Protein AF-D0NFK5-F1 (afdb_monomer_lite)

Organism: Phytophthora infestans (strain T30-4) (NCBI:txid403677)

Secondary structure (DSSP, 8-state):
--HHHHHHHHHHHHHHHHHHHHHHHHTT----TTTT---HHHHHHHHHHHHHHHHHHHHHHHHHHH--

pLDDT: mean 87.78, std 11.1, range [50.78, 97.75]

Sequence (68 aa):
MDAGIIASFKMAYRRKQLRWVYDKIKNGVEADSTVCAVDQLEAMQWSNGIWNELKEARSKIRLRYIQM

Structure (mmCIF, N/CA/C/O backbone):
data_AF-D0NFK5-F1
#
_entry.id   AF-D0NFK5-F1
#
loop_
_atom_site.group_PDB
_atom_site.id
_atom_site.type_symbol
_atom_site.label_atom_id
_atom_site.label_alt_id
_atom_site.label_comp_id
_atom_site.label_asym_id
_atom_site.label_entity_id
_atom_site.label_seq_id
_at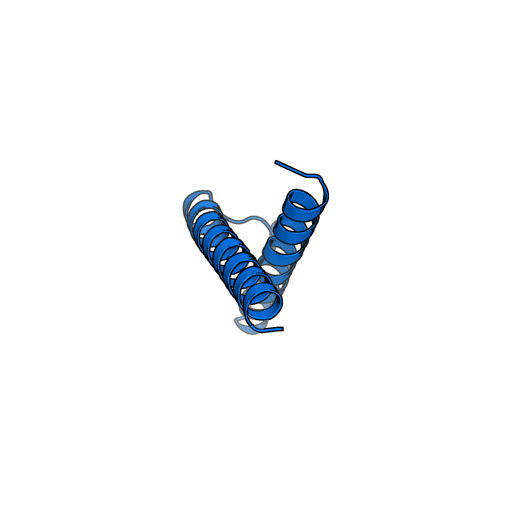om_site.pdbx_PDB_ins_code
_atom_site.Cartn_x
_atom_site.Cartn_y
_atom_site.Cartn_z
_atom_site.occupancy
_atom_site.B_iso_or_equiv
_atom_site.auth_seq_id
_atom_site.auth_comp_id
_atom_site.auth_asym_id
_atom_site.auth_ato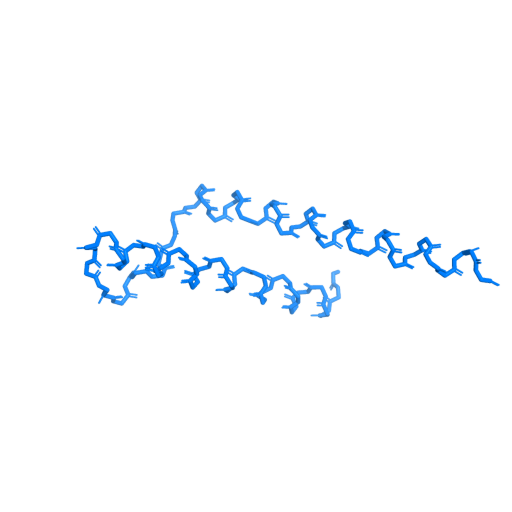m_id
_atom_site.pdbx_PDB_model_num
ATOM 1 N N . MET A 1 1 ? 8.067 4.033 -18.453 1.00 74.56 1 MET A N 1
ATOM 2 C CA . MET A 1 1 ? 7.667 3.093 -17.385 1.00 74.56 1 MET A CA 1
ATOM 3 C C . MET A 1 1 ? 7.140 1.851 -18.081 1.00 74.56 1 MET A C 1
ATOM 5 O O . MET A 1 1 ? 6.222 2.005 -18.875 1.00 74.56 1 MET A O 1
ATOM 9 N N . ASP A 1 2 ? 7.766 0.682 -17.918 1.00 90.44 2 ASP A N 1
ATOM 10 C CA . ASP A 1 2 ? 7.321 -0.532 -18.618 1.00 90.44 2 ASP A CA 1
ATOM 11 C C . ASP A 1 2 ? 6.141 -1.213 -17.904 1.00 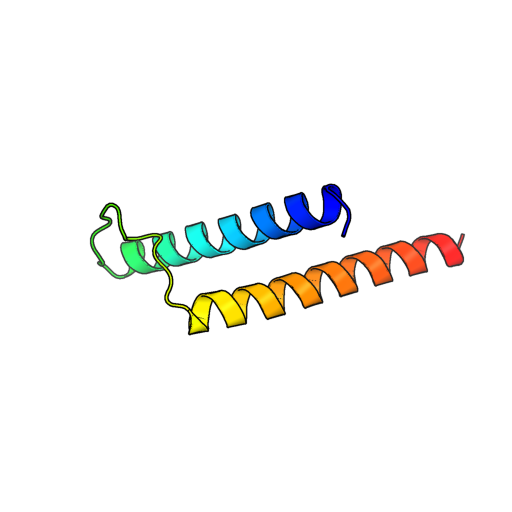90.44 2 ASP A C 1
ATOM 13 O O . ASP A 1 2 ? 5.887 -0.992 -16.714 1.00 90.44 2 ASP A O 1
ATOM 17 N N . ALA A 1 3 ? 5.415 -2.049 -18.649 1.00 91.44 3 ALA A N 1
ATOM 18 C CA . ALA A 1 3 ? 4.243 -2.764 -18.152 1.00 91.44 3 ALA A CA 1
ATOM 19 C C . ALA A 1 3 ? 4.568 -3.708 -16.979 1.00 91.44 3 ALA A C 1
ATOM 21 O O . ALA A 1 3 ? 3.733 -3.881 -16.091 1.00 91.44 3 ALA A O 1
ATOM 22 N N . GLY A 1 4 ? 5.781 -4.268 -16.928 1.00 91.56 4 GLY A N 1
ATOM 23 C CA . GLY A 1 4 ? 6.231 -5.141 -15.845 1.00 91.56 4 GLY A CA 1
ATOM 24 C C . GLY A 1 4 ? 6.419 -4.384 -14.530 1.00 91.56 4 GLY A C 1
ATOM 25 O O . GLY A 1 4 ? 5.967 -4.850 -13.480 1.00 91.56 4 GLY A O 1
ATOM 26 N N . ILE A 1 5 ? 6.998 -3.180 -14.576 1.00 91.25 5 ILE A N 1
ATOM 27 C CA . ILE A 1 5 ? 7.097 -2.289 -13.410 1.00 91.25 5 ILE A CA 1
ATOM 28 C C . ILE A 1 5 ? 5.702 -1.900 -12.905 1.00 91.25 5 ILE A C 1
ATOM 30 O O . ILE A 1 5 ? 5.452 -1.966 -11.701 1.00 91.25 5 ILE A O 1
ATOM 34 N N . ILE A 1 6 ? 4.772 -1.546 -13.801 1.00 94.19 6 ILE A N 1
ATOM 35 C CA . ILE A 1 6 ? 3.392 -1.189 -13.422 1.00 94.19 6 ILE A CA 1
ATOM 36 C C . ILE A 1 6 ? 2.676 -2.378 -12.769 1.00 94.19 6 ILE A C 1
ATOM 38 O O . ILE A 1 6 ? 2.036 -2.217 -11.729 1.00 94.19 6 ILE A O 1
ATOM 42 N N . ALA A 1 7 ? 2.791 -3.575 -13.349 1.00 95.81 7 ALA A N 1
ATOM 43 C CA . ALA A 1 7 ? 2.193 -4.787 -12.795 1.00 95.81 7 ALA A CA 1
ATOM 44 C C . ALA A 1 7 ? 2.764 -5.112 -11.405 1.00 95.81 7 ALA A C 1
ATOM 46 O O . ALA A 1 7 ? 2.008 -5.358 -10.464 1.00 95.81 7 ALA A O 1
ATOM 47 N N . SER A 1 8 ? 4.088 -5.027 -11.253 1.00 95.00 8 SER A N 1
ATOM 48 C CA . SER A 1 8 ? 4.784 -5.270 -9.983 1.00 95.00 8 SER A CA 1
ATOM 49 C C . SER A 1 8 ? 4.346 -4.286 -8.900 1.00 95.00 8 SER A C 1
ATOM 51 O O . SER A 1 8 ? 4.058 -4.688 -7.771 1.00 95.00 8 SER A O 1
ATOM 53 N N . PHE A 1 9 ? 4.219 -3.008 -9.262 1.00 95.94 9 PHE A N 1
ATOM 54 C CA . PHE A 1 9 ? 3.720 -1.969 -8.371 1.00 95.94 9 PHE A CA 1
ATOM 55 C C . PHE A 1 9 ? 2.286 -2.262 -7.911 1.00 95.94 9 PHE A C 1
ATOM 57 O O . PHE A 1 9 ? 2.022 -2.303 -6.710 1.00 95.94 9 PHE A O 1
ATOM 64 N N . LYS A 1 10 ? 1.365 -2.542 -8.848 1.00 95.94 10 LYS A N 1
ATOM 65 C CA . LYS A 1 10 ? -0.039 -2.866 -8.530 1.00 95.94 10 LYS A CA 1
ATOM 66 C C . LYS A 1 10 ? -0.152 -4.081 -7.605 1.00 95.94 10 LYS A C 1
ATOM 68 O O . LYS A 1 10 ? -0.925 -4.056 -6.650 1.00 95.94 10 LYS A O 1
ATOM 73 N N . MET A 1 11 ? 0.644 -5.122 -7.848 1.00 96.69 11 MET A N 1
ATOM 74 C CA . MET A 1 11 ? 0.675 -6.322 -7.007 1.00 96.69 11 MET A CA 1
ATOM 75 C C . MET A 1 11 ? 1.199 -6.043 -5.594 1.00 96.69 11 MET A C 1
ATOM 77 O O . MET A 1 11 ? 0.668 -6.575 -4.619 1.00 96.69 11 MET A O 1
ATOM 81 N N . ALA A 1 12 ? 2.242 -5.223 -5.454 1.00 97.06 12 ALA A N 1
ATOM 82 C CA . ALA A 1 12 ? 2.760 -4.828 -4.145 1.00 97.06 12 ALA A CA 1
ATOM 83 C C . ALA A 1 12 ? 1.747 -3.970 -3.369 1.00 97.06 12 ALA A C 1
ATOM 85 O O . ALA A 1 12 ? 1.489 -4.229 -2.193 1.00 97.06 12 ALA A O 1
ATOM 86 N N . TYR A 1 13 ? 1.103 -3.018 -4.046 1.00 97.00 13 TYR A N 1
ATOM 87 C CA . TYR A 1 13 ? 0.077 -2.167 -3.449 1.00 97.00 13 TYR A CA 1
ATOM 88 C C . TYR A 1 13 ? -1.124 -2.988 -2.966 1.00 97.00 13 TYR A C 1
ATOM 90 O O . TYR A 1 13 ? -1.565 -2.842 -1.826 1.00 97.00 13 TYR A O 1
ATOM 98 N N . ARG A 1 14 ? -1.598 -3.940 -3.783 1.00 95.44 14 ARG A N 1
ATOM 99 C CA . ARG A 1 14 ? -2.705 -4.828 -3.406 1.00 95.44 14 ARG A CA 1
ATOM 100 C C . ARG A 1 14 ? -2.383 -5.677 -2.176 1.00 95.44 14 ARG A C 1
ATOM 102 O O . ARG A 1 14 ? -3.249 -5.866 -1.328 1.00 95.44 14 ARG A O 1
ATOM 109 N N . ARG A 1 15 ? -1.141 -6.156 -2.039 1.00 96.06 15 ARG A N 1
ATOM 110 C CA . ARG A 1 15 ? -0.700 -6.887 -0.838 1.00 96.06 15 ARG A CA 1
ATOM 111 C C . ARG A 1 15 ? -0.768 -6.024 0.422 1.00 96.06 15 ARG A C 1
ATOM 113 O O . ARG A 1 15 ? -1.232 -6.517 1.449 1.00 96.06 15 ARG A O 1
ATOM 120 N N . LYS A 1 16 ? -0.363 -4.751 0.343 1.00 95.56 16 LYS A N 1
ATOM 121 C CA . LYS A 1 16 ? -0.496 -3.808 1.467 1.00 95.56 16 LYS A CA 1
ATOM 122 C C . LYS A 1 16 ? -1.963 -3.556 1.821 1.00 95.56 16 LYS A C 1
ATOM 124 O O . LYS A 1 16 ? -2.306 -3.685 2.990 1.00 95.56 16 LYS A O 1
ATOM 129 N N . GLN A 1 17 ? -2.837 -3.336 0.833 1.00 94.62 17 GLN A N 1
ATOM 130 C CA . GLN A 1 17 ? -4.283 -3.199 1.073 1.00 94.62 17 GLN A CA 1
ATOM 131 C C . GLN A 1 17 ? -4.869 -4.405 1.814 1.00 94.62 17 GLN A C 1
ATOM 133 O O . GLN A 1 17 ? -5.576 -4.232 2.798 1.00 94.62 17 GLN A O 1
ATOM 138 N N . LEU A 1 18 ? -4.562 -5.629 1.372 1.00 94.00 18 LEU A N 1
ATOM 139 C CA . LEU A 1 18 ? -5.082 -6.841 2.012 1.00 94.00 18 LEU A CA 1
ATOM 140 C C . LEU A 1 18 ? -4.579 -6.999 3.449 1.00 94.00 18 LEU A C 1
ATOM 142 O O . LEU A 1 18 ? -5.360 -7.352 4.328 1.00 94.00 18 LEU A O 1
ATOM 146 N N . ARG A 1 19 ? -3.293 -6.713 3.699 1.00 94.38 19 ARG A N 1
ATOM 147 C CA . ARG A 1 19 ? -2.729 -6.724 5.056 1.00 94.38 19 ARG A CA 1
ATOM 148 C C . ARG A 1 19 ? -3.427 -5.700 5.947 1.00 94.38 19 ARG A C 1
ATOM 150 O O . ARG A 1 19 ? -3.838 -6.040 7.046 1.00 94.38 19 ARG A O 1
ATOM 157 N N . TRP A 1 20 ? -3.596 -4.484 5.446 1.00 93.69 20 TRP A N 1
ATOM 158 C CA . TRP A 1 20 ? -4.225 -3.392 6.176 1.00 93.69 20 TRP A CA 1
ATOM 159 C C . TRP A 1 20 ? -5.686 -3.685 6.534 1.00 93.69 20 TRP A C 1
ATOM 161 O O . TRP A 1 20 ? -6.094 -3.507 7.678 1.00 93.69 20 TRP A O 1
ATOM 171 N N . VAL A 1 21 ? -6.459 -4.212 5.579 1.00 92.19 21 VAL A N 1
ATOM 172 C CA . VAL A 1 21 ? -7.839 -4.671 5.806 1.00 92.19 21 VAL A CA 1
ATOM 173 C C . VAL A 1 21 ? -7.880 -5.787 6.844 1.00 92.19 21 VAL A C 1
ATOM 175 O O . VAL A 1 21 ? -8.696 -5.744 7.759 1.00 92.19 21 VAL A O 1
ATOM 178 N N . TYR A 1 22 ? -6.989 -6.772 6.725 1.00 93.06 22 TYR A N 1
ATOM 179 C CA . TYR A 1 22 ? -6.892 -7.862 7.690 1.00 93.06 22 TYR A CA 1
ATOM 180 C C . TYR A 1 22 ? -6.633 -7.338 9.109 1.00 93.06 22 TYR A C 1
ATOM 182 O O . TYR A 1 22 ? -7.315 -7.752 10.044 1.00 93.06 22 TYR A O 1
ATOM 190 N N . ASP A 1 23 ? -5.697 -6.401 9.269 1.00 92.44 23 ASP A N 1
ATOM 191 C CA . ASP A 1 23 ? -5.368 -5.826 10.574 1.00 92.44 23 ASP A CA 1
ATOM 192 C C . ASP A 1 23 ? -6.544 -5.017 11.146 1.00 92.44 23 ASP A C 1
ATOM 194 O O . ASP A 1 23 ? -6.827 -5.107 12.339 1.00 92.44 23 ASP A O 1
ATOM 198 N N . LYS A 1 24 ? -7.295 -4.291 10.309 1.00 89.94 24 LYS A N 1
ATOM 199 C CA . LYS A 1 24 ? -8.534 -3.610 10.720 1.00 89.94 24 LYS A CA 1
ATOM 200 C C . LYS A 1 24 ? -9.590 -4.581 11.244 1.00 89.94 24 LYS A C 1
ATOM 202 O O . LYS A 1 24 ? -10.091 -4.390 12.349 1.00 89.94 24 LYS A O 1
ATOM 207 N N . ILE A 1 25 ? -9.882 -5.636 10.482 1.00 91.38 25 ILE A N 1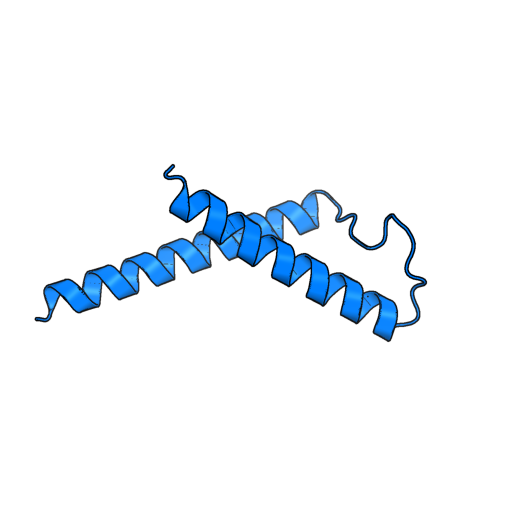
ATOM 208 C CA . ILE A 1 25 ? -10.866 -6.661 10.865 1.00 91.38 25 ILE A CA 1
ATOM 209 C C . ILE A 1 25 ? -10.440 -7.344 12.165 1.00 91.38 25 ILE A C 1
ATOM 211 O O . ILE A 1 25 ? -11.244 -7.509 13.080 1.00 91.38 25 ILE A O 1
ATOM 215 N N . LYS A 1 26 ? -9.153 -7.687 12.284 1.00 93.06 26 LYS A N 1
ATOM 216 C CA . LYS A 1 26 ? -8.584 -8.279 13.499 1.00 93.06 26 LYS A CA 1
ATOM 217 C C . LYS A 1 26 ? -8.768 -7.382 14.730 1.00 93.06 26 LYS A C 1
ATOM 219 O O . LYS A 1 26 ? -8.941 -7.901 15.827 1.00 93.06 26 LYS A O 1
ATOM 224 N N .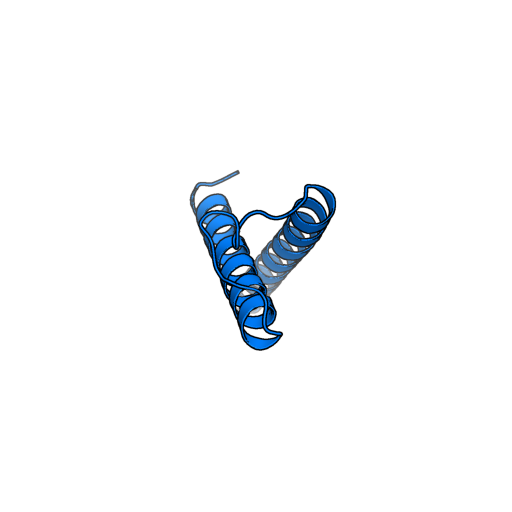 ASN A 1 27 ? -8.746 -6.063 14.552 1.00 92.00 27 ASN A N 1
ATOM 225 C CA . ASN A 1 27 ? -8.943 -5.079 15.617 1.00 92.00 27 ASN A CA 1
ATOM 226 C C . ASN A 1 27 ? -10.422 -4.703 15.843 1.00 92.00 27 ASN A C 1
ATOM 228 O O . ASN A 1 27 ? -10.700 -3.733 16.542 1.00 92.00 27 ASN A O 1
ATOM 232 N N . GLY A 1 28 ? -11.367 -5.458 15.274 1.00 89.19 28 GLY A N 1
ATOM 233 C CA . GLY A 1 28 ? -12.801 -5.278 15.511 1.00 89.19 28 GLY A CA 1
ATOM 234 C C . GLY A 1 28 ? -13.472 -4.219 14.636 1.00 89.19 28 GLY A C 1
ATOM 235 O O . GLY A 1 28 ? -14.604 -3.839 14.917 1.00 89.19 28 GLY A O 1
ATOM 236 N N . VAL A 1 29 ? -12.808 -3.739 13.580 1.00 88.88 29 VAL A N 1
ATOM 237 C CA . VAL A 1 29 ? -13.443 -2.868 12.581 1.00 88.88 29 VAL A CA 1
ATOM 238 C C . VAL A 1 29 ? -14.293 -3.725 11.644 1.00 88.88 29 VAL A C 1
ATOM 240 O O . VAL A 1 29 ? -13.786 -4.675 11.045 1.00 88.88 29 VAL A O 1
ATOM 243 N N . GLU A 1 30 ? -15.572 -3.382 11.485 1.00 84.50 30 GLU A N 1
ATOM 244 C CA . GLU A 1 30 ? -16.450 -4.061 10.530 1.00 84.50 30 GLU A CA 1
ATOM 245 C C . GLU A 1 30 ? -15.964 -3.856 9.089 1.00 84.50 30 GLU A C 1
ATOM 247 O O . GLU A 1 30 ? -15.594 -2.756 8.673 1.00 84.50 30 GLU A O 1
ATOM 252 N N . ALA A 1 31 ? -15.948 -4.943 8.319 1.00 80.19 31 ALA A N 1
ATOM 253 C CA . ALA A 1 31 ? -15.591 -4.899 6.911 1.00 80.19 31 ALA A CA 1
ATOM 254 C C . ALA A 1 31 ? -16.812 -4.517 6.074 1.00 80.19 31 ALA A C 1
ATOM 256 O O . ALA A 1 31 ? -17.715 -5.329 5.878 1.00 80.19 31 ALA A O 1
ATOM 257 N N . ASP A 1 32 ? -16.807 -3.305 5.534 1.00 84.38 32 ASP A N 1
ATOM 258 C CA . ASP A 1 32 ? -17.766 -2.862 4.529 1.00 84.38 32 ASP A CA 1
ATOM 259 C C . ASP A 1 32 ? -17.097 -2.717 3.146 1.00 84.38 32 ASP A C 1
ATOM 261 O O . ASP A 1 32 ? -15.920 -3.033 2.941 1.00 84.38 32 ASP A O 1
ATOM 265 N N . SER A 1 33 ? -17.847 -2.210 2.166 1.00 79.62 33 SER A N 1
ATOM 266 C CA . SER A 1 33 ? -17.324 -1.950 0.816 1.00 79.62 33 SER A CA 1
ATOM 267 C C . SER A 1 33 ? -16.173 -0.927 0.772 1.00 79.62 33 SER A C 1
ATOM 269 O O . SER A 1 33 ? -15.417 -0.891 -0.202 1.00 79.62 33 SER A O 1
ATOM 271 N N . THR A 1 34 ? -16.000 -0.129 1.829 1.00 83.25 34 THR A N 1
ATOM 272 C CA . THR A 1 34 ? -14.970 0.906 1.963 1.00 83.25 34 THR A CA 1
ATOM 273 C C . THR A 1 34 ? -13.778 0.452 2.801 1.00 83.25 34 THR A C 1
ATOM 275 O O . THR A 1 34 ? -12.810 1.193 2.931 1.00 83.25 34 THR A O 1
ATOM 278 N N . VAL A 1 35 ? -13.758 -0.791 3.295 1.00 81.75 35 VAL A N 1
ATOM 279 C CA . VAL A 1 35 ? -12.663 -1.299 4.137 1.00 81.75 35 VAL A CA 1
ATOM 280 C C . VAL A 1 35 ? -11.294 -1.225 3.443 1.00 81.75 35 VAL A C 1
ATOM 282 O O . VAL A 1 35 ? -10.272 -1.079 4.107 1.00 81.75 35 VAL A O 1
ATOM 285 N N . CYS A 1 36 ? -11.267 -1.277 2.103 1.00 79.44 36 CYS A N 1
ATOM 286 C CA . CYS A 1 36 ? -10.068 -1.101 1.272 1.00 79.44 36 CYS A CA 1
ATOM 287 C C . CYS A 1 36 ? -9.744 0.365 0.925 1.00 79.44 36 CYS A C 1
ATOM 289 O O . CYS A 1 36 ? -8.729 0.603 0.266 1.00 79.44 36 CYS A O 1
ATOM 291 N N . ALA A 1 37 ? -10.605 1.323 1.272 1.00 86.69 37 ALA A N 1
ATOM 292 C CA . ALA A 1 37 ? -10.398 2.739 1.001 1.00 86.69 37 ALA A CA 1
ATOM 293 C C . ALA A 1 37 ? -9.309 3.263 1.931 1.00 86.69 37 ALA A C 1
ATOM 295 O O . ALA A 1 37 ? -9.444 3.204 3.148 1.00 86.69 37 ALA A O 1
ATOM 296 N N . VAL A 1 38 ? -8.225 3.748 1.339 1.00 89.06 38 VAL A N 1
ATOM 297 C CA . VAL A 1 38 ? -7.052 4.281 2.030 1.00 89.06 38 VAL A CA 1
ATOM 298 C C . VAL A 1 38 ? -7.043 5.788 1.799 1.00 89.06 38 VAL A C 1
ATOM 300 O O . VAL A 1 38 ? -7.326 6.227 0.681 1.00 89.06 38 VAL A O 1
ATOM 303 N N . ASP A 1 39 ? -6.745 6.582 2.827 1.00 92.19 39 ASP A N 1
ATOM 304 C CA . ASP A 1 39 ? -6.593 8.022 2.636 1.00 92.19 39 ASP A CA 1
ATOM 305 C C . ASP A 1 39 ? -5.367 8.347 1.763 1.00 92.19 39 ASP A C 1
ATOM 307 O O . ASP A 1 39 ? -4.484 7.519 1.514 1.00 92.19 39 ASP A O 1
ATOM 311 N N . GLN A 1 40 ? -5.326 9.575 1.250 1.00 93.75 40 GLN A N 1
ATOM 312 C CA . GLN A 1 40 ? -4.296 9.981 0.300 1.00 93.75 40 GLN A CA 1
ATOM 313 C C . GLN A 1 40 ? -2.885 9.952 0.905 1.00 93.75 40 GLN A C 1
ATOM 315 O O . GLN A 1 40 ? -1.935 9.625 0.190 1.00 93.75 40 GLN A O 1
ATOM 320 N N . LEU A 1 41 ? -2.729 10.269 2.194 1.00 96.50 41 LEU A N 1
ATOM 321 C CA . LEU A 1 41 ? -1.421 10.301 2.842 1.00 96.50 41 LEU A CA 1
ATOM 322 C C . LEU A 1 41 ? -0.851 8.887 2.946 1.00 96.50 41 LEU A C 1
ATOM 324 O O . LEU A 1 41 ? 0.276 8.643 2.509 1.00 96.50 41 LEU A O 1
ATOM 328 N N . GLU A 1 42 ? -1.646 7.948 3.447 1.00 95.00 42 GLU A N 1
ATOM 329 C CA . GLU A 1 42 ? -1.258 6.545 3.571 1.00 95.00 42 GLU A CA 1
ATOM 330 C C . GLU A 1 42 ? -0.974 5.934 2.183 1.00 95.00 42 GLU A C 1
ATOM 332 O O . GLU A 1 42 ? 0.052 5.277 1.966 1.00 95.00 42 GLU A O 1
ATOM 337 N N . ALA A 1 43 ? -1.803 6.247 1.179 1.00 96.00 43 ALA A N 1
ATOM 338 C CA . ALA A 1 43 ? -1.575 5.818 -0.200 1.00 96.00 43 ALA A CA 1
ATOM 339 C C . ALA A 1 43 ? -0.248 6.347 -0.776 1.00 96.00 43 ALA A C 1
ATOM 341 O O . ALA A 1 43 ? 0.464 5.610 -1.473 1.00 96.00 43 ALA A O 1
ATOM 342 N N . MET A 1 44 ? 0.114 7.601 -0.484 1.00 97.75 44 MET A N 1
ATOM 343 C CA . MET A 1 44 ? 1.386 8.196 -0.904 1.00 97.75 44 MET A CA 1
ATOM 344 C C . MET A 1 44 ? 2.577 7.549 -0.195 1.00 97.75 44 MET A C 1
ATOM 346 O O . MET A 1 44 ? 3.574 7.226 -0.849 1.00 97.75 44 MET A O 1
ATOM 350 N N . GLN A 1 45 ? 2.469 7.298 1.111 1.00 97.50 45 GLN A N 1
ATOM 351 C CA . GLN A 1 45 ? 3.513 6.620 1.881 1.00 97.50 45 GLN A CA 1
ATOM 352 C C . GLN A 1 45 ? 3.783 5.214 1.336 1.00 97.50 45 GLN A C 1
ATOM 354 O O . GLN A 1 45 ? 4.936 4.851 1.080 1.00 97.50 45 GLN A O 1
ATOM 359 N N . TRP A 1 46 ? 2.729 4.440 1.064 1.00 97.69 46 TRP A N 1
ATOM 360 C CA . TRP A 1 46 ? 2.862 3.113 0.463 1.00 97.69 46 TRP A CA 1
ATOM 361 C C . TRP A 1 46 ? 3.484 3.171 -0.924 1.00 97.69 46 TRP A C 1
ATOM 363 O O . TRP A 1 46 ? 4.357 2.361 -1.235 1.00 97.69 46 TRP A O 1
ATOM 373 N N . SER A 1 47 ? 3.060 4.133 -1.742 1.00 96.81 47 SER A N 1
ATOM 374 C CA . SER A 1 47 ? 3.580 4.310 -3.097 1.00 96.81 47 SER A CA 1
ATOM 375 C C . SER A 1 47 ? 5.082 4.589 -3.091 1.00 96.81 47 SER A C 1
ATOM 377 O O . SER A 1 47 ? 5.823 3.970 -3.856 1.00 96.81 47 SER A O 1
ATOM 379 N N . ASN A 1 48 ? 5.545 5.461 -2.191 1.00 97.69 48 ASN A N 1
ATOM 380 C CA . ASN A 1 48 ? 6.965 5.767 -2.045 1.00 97.69 48 ASN A CA 1
ATOM 381 C C . ASN A 1 48 ? 7.769 4.541 -1.576 1.00 97.69 48 ASN A C 1
ATOM 383 O O . ASN A 1 48 ? 8.811 4.228 -2.151 1.00 97.69 48 ASN A O 1
ATOM 387 N N . GLY A 1 49 ? 7.258 3.803 -0.584 1.00 97.50 49 GLY A N 1
ATOM 388 C CA . GLY A 1 49 ? 7.894 2.576 -0.093 1.00 97.50 49 GLY A CA 1
ATOM 389 C C . GLY A 1 49 ? 8.036 1.508 -1.181 1.00 97.50 49 GLY A C 1
ATOM 390 O O . GLY A 1 49 ? 9.137 1.028 -1.438 1.00 97.50 49 GLY A O 1
ATOM 391 N N . ILE A 1 50 ? 6.946 1.206 -1.896 1.00 96.75 50 ILE A N 1
ATOM 392 C CA . ILE A 1 50 ? 6.942 0.223 -2.994 1.00 96.75 50 ILE A CA 1
ATOM 393 C C . ILE A 1 50 ? 7.923 0.632 -4.096 1.00 96.75 50 ILE A C 1
ATOM 395 O O . ILE A 1 50 ? 8.638 -0.209 -4.642 1.00 96.75 50 ILE A O 1
ATOM 399 N N . TRP A 1 51 ? 7.976 1.919 -4.440 1.00 95.38 51 TRP A N 1
ATOM 400 C CA . TRP A 1 51 ? 8.893 2.406 -5.466 1.00 95.38 51 TRP A CA 1
ATOM 401 C C . TRP A 1 51 ? 10.364 2.196 -5.087 1.00 95.38 51 TRP A C 1
ATOM 403 O O . TRP A 1 51 ? 11.161 1.775 -5.931 1.00 95.38 51 TRP A O 1
ATOM 413 N N . ASN A 1 52 ? 10.718 2.434 -3.824 1.00 95.31 52 ASN A N 1
ATOM 414 C CA . ASN A 1 52 ? 12.070 2.197 -3.322 1.00 95.31 52 ASN A CA 1
ATOM 415 C C . ASN A 1 52 ? 12.413 0.699 -3.302 1.00 95.31 52 ASN A C 1
ATOM 417 O O . ASN A 1 52 ? 13.463 0.317 -3.818 1.00 95.31 52 ASN A O 1
ATOM 421 N N . GLU A 1 53 ? 11.499 -0.158 -2.838 1.00 93.81 53 GLU A N 1
ATOM 422 C CA . GLU A 1 53 ? 11.673 -1.620 -2.857 1.00 93.81 53 GLU A CA 1
ATOM 423 C C . GLU A 1 53 ? 11.919 -2.153 -4.282 1.00 93.81 53 GLU A C 1
ATOM 425 O O . GLU A 1 53 ? 12.822 -2.961 -4.515 1.00 93.81 53 GLU A O 1
ATOM 430 N N . LEU A 1 54 ? 11.156 -1.667 -5.270 1.00 91.62 54 LEU A N 1
ATOM 431 C CA . LEU A 1 54 ? 11.322 -2.063 -6.673 1.00 91.62 54 LEU A CA 1
ATOM 432 C C . LEU A 1 54 ? 12.667 -1.602 -7.253 1.00 91.62 54 LEU A C 1
ATOM 434 O O . LEU A 1 54 ? 13.305 -2.349 -8.003 1.00 91.62 54 LEU A O 1
ATOM 438 N N . LYS A 1 55 ?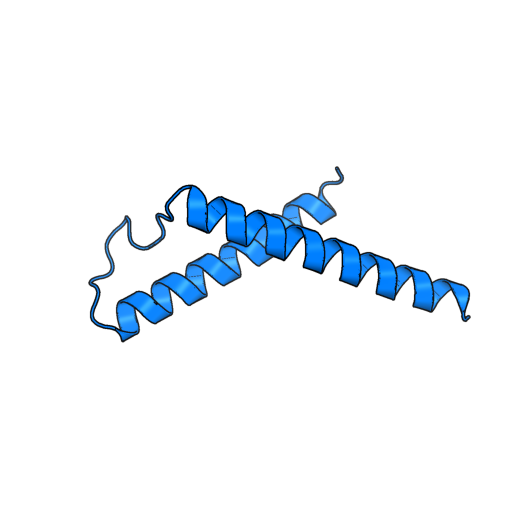 13.124 -0.392 -6.903 1.00 90.44 55 LYS A N 1
ATOM 439 C CA . LYS A 1 55 ? 14.450 0.107 -7.297 1.00 90.44 55 LYS A CA 1
ATOM 440 C C . LYS A 1 55 ? 15.564 -0.757 -6.718 1.00 90.44 55 LYS A C 1
ATOM 442 O O . LYS A 1 55 ? 16.468 -1.150 -7.454 1.00 90.44 55 LYS A O 1
ATOM 447 N N . GLU A 1 56 ? 15.489 -1.085 -5.432 1.00 90.06 56 GLU A N 1
ATOM 448 C CA . GLU A 1 56 ? 16.477 -1.935 -4.768 1.00 90.06 56 GLU A CA 1
ATOM 449 C C . GLU A 1 56 ? 16.528 -3.341 -5.368 1.00 90.06 56 GLU A C 1
ATOM 451 O O . GLU A 1 56 ? 17.614 -3.850 -5.656 1.00 90.06 56 GLU A O 1
ATOM 456 N N . ALA A 1 57 ? 15.368 -3.959 -5.609 1.00 85.06 57 ALA A N 1
ATOM 457 C CA . ALA A 1 57 ? 15.283 -5.276 -6.234 1.00 85.06 57 ALA A CA 1
ATOM 458 C C . ALA A 1 57 ? 15.960 -5.285 -7.614 1.00 85.06 57 ALA A C 1
ATOM 460 O O . ALA A 1 57 ? 16.747 -6.183 -7.922 1.00 85.06 57 ALA A O 1
ATOM 461 N N . ARG A 1 58 ? 15.733 -4.243 -8.422 1.00 79.38 58 ARG A N 1
ATOM 462 C CA . ARG A 1 58 ? 16.371 -4.092 -9.736 1.00 79.38 58 ARG A CA 1
ATOM 463 C C . ARG A 1 58 ? 17.884 -3.883 -9.636 1.00 79.38 58 ARG A C 1
ATOM 465 O O . ARG A 1 58 ? 18.626 -4.472 -10.422 1.00 79.38 58 ARG A O 1
ATOM 472 N N . SER A 1 59 ? 18.350 -3.085 -8.676 1.00 77.00 59 SER A N 1
ATOM 473 C CA . SER A 1 59 ? 19.784 -2.873 -8.435 1.00 77.00 59 SER A CA 1
ATOM 474 C C . SER A 1 59 ? 20.494 -4.171 -8.043 1.00 77.00 59 SER A C 1
ATOM 476 O O . SER A 1 59 ? 21.566 -4.465 -8.567 1.00 77.00 59 SER A O 1
ATOM 478 N N . LYS A 1 60 ? 19.870 -4.999 -7.196 1.00 74.38 60 LYS A N 1
ATOM 479 C CA . LYS A 1 60 ? 20.410 -6.310 -6.794 1.00 74.38 60 LYS A CA 1
ATOM 480 C C . LYS A 1 60 ? 20.485 -7.296 -7.961 1.00 74.38 60 LYS A C 1
ATOM 482 O O . LYS A 1 60 ? 21.473 -8.015 -8.084 1.00 74.38 60 LYS A O 1
ATOM 487 N N . ILE A 1 61 ? 19.477 -7.305 -8.836 1.00 71.56 61 ILE A N 1
ATOM 488 C CA . ILE A 1 61 ? 19.497 -8.119 -10.061 1.00 71.56 61 ILE A CA 1
ATOM 489 C C . ILE A 1 61 ? 20.655 -7.676 -10.961 1.00 71.56 61 ILE A C 1
ATOM 491 O O . ILE A 1 61 ? 21.439 -8.512 -11.396 1.00 71.56 61 ILE A O 1
ATOM 495 N N . ARG A 1 62 ? 20.818 -6.366 -11.185 1.00 66.06 62 ARG A N 1
ATOM 496 C CA . ARG A 1 62 ? 21.897 -5.824 -12.024 1.00 66.06 62 ARG A CA 1
ATOM 497 C C . ARG A 1 62 ? 23.293 -6.189 -11.506 1.00 66.06 62 ARG A C 1
ATOM 499 O O . ARG A 1 62 ? 24.154 -6.507 -12.314 1.00 66.06 62 ARG A O 1
ATOM 506 N N . LEU A 1 63 ? 23.508 -6.175 -10.189 1.00 64.31 63 LEU A N 1
ATOM 507 C CA . LEU A 1 63 ? 24.796 -6.550 -9.592 1.00 64.31 63 LEU A CA 1
ATOM 508 C C . LEU A 1 63 ? 25.127 -8.040 -9.773 1.00 64.31 63 LEU A C 1
ATOM 510 O O . LEU A 1 63 ? 26.281 -8.363 -10.031 1.00 64.31 63 LEU A O 1
ATOM 514 N N . ARG A 1 64 ? 24.131 -8.938 -9.727 1.00 65.88 64 ARG A N 1
ATOM 515 C CA . ARG A 1 64 ? 24.354 -10.375 -9.983 1.00 65.88 64 ARG A CA 1
ATOM 516 C C . ARG A 1 64 ? 24.830 -10.673 -11.404 1.00 65.88 64 ARG A C 1
ATOM 518 O O . ARG A 1 64 ? 25.622 -11.585 -11.577 1.00 65.88 64 ARG A O 1
ATOM 525 N N . TYR A 1 65 ? 24.378 -9.910 -12.397 1.00 59.25 65 TYR A N 1
ATOM 526 C CA . TYR A 1 65 ? 24.785 -10.102 -13.795 1.00 59.25 65 TYR A CA 1
ATOM 527 C C . TYR A 1 65 ? 26.174 -9.536 -14.130 1.00 59.25 65 TYR A C 1
ATOM 529 O O . TYR A 1 65 ? 26.705 -9.865 -15.179 1.00 59.25 65 TYR A O 1
ATOM 537 N N . ILE A 1 66 ? 26.753 -8.676 -13.283 1.00 62.94 66 ILE A N 1
ATOM 538 C CA . ILE A 1 66 ? 28.085 -8.078 -13.512 1.00 62.94 66 ILE A CA 1
ATOM 539 C C . ILE A 1 66 ? 29.204 -8.929 -12.877 1.00 62.94 66 ILE A C 1
ATOM 541 O O . ILE A 1 66 ? 30.369 -8.767 -13.219 1.00 62.94 66 ILE A O 1
ATOM 545 N N . GLN A 1 67 ? 28.863 -9.826 -11.947 1.00 58.72 67 GLN A N 1
ATOM 546 C CA . GLN A 1 67 ? 29.817 -10.689 -11.234 1.00 58.72 67 GLN A CA 1
ATOM 547 C C . GLN A 1 67 ? 29.922 -12.120 -11.803 1.00 58.72 67 GLN A C 1
ATOM 549 O O . GLN A 1 67 ? 30.596 -12.949 -11.196 1.00 58.72 67 GLN A O 1
ATOM 554 N N . MET A 1 68 ? 29.261 -12.411 -12.930 1.00 50.78 68 MET A N 1
ATOM 555 C CA . MET A 1 68 ? 29.411 -13.647 -13.719 1.00 50.78 68 MET A CA 1
ATOM 556 C C . MET A 1 68 ? 30.188 -13.354 -14.996 1.00 50.78 68 MET A C 1
ATOM 558 O O . MET A 1 68 ? 30.958 -14.245 -15.410 1.00 50.78 68 MET A O 1
#

Radius of gyration: 15.73 Å; chains: 1; bounding box: 48×24×34 Å

InterPro domains:
  IPR004875 DDE superfamily endonuclease domain [PF03184] (1-56)

Foldseek 3Di:
DDPVLVVQLVVQLVVVLVVQLVVCVVVVHDDDPCSSPDDPVVVVVSSVVSVVVVVVVVVVVVVVVVVD